Protein AF-A0A7C1B4E4-F1 (afdb_monomer_lite)

Secondary structure (DSSP, 8-state):
-----B-TTS-BGGGHHHH--S-------SSTTSSHHHHHHHHHHHHHHTT--------SSS-S-THHHHHHHSS---

Organism: NCBI:txid1839936

pLDDT: mean 75.71, std 17.38, range [44.84, 96.94]

Radius of gyration: 16.19 Å; chains: 1; bounding box: 28×40×35 Å

Structure (mmCIF, N/CA/C/O backbone):
data_AF-A0A7C1B4E4-F1
#
_entry.id   AF-A0A7C1B4E4-F1
#
loop_
_atom_site.group_PDB
_atom_site.id
_atom_site.type_symbol
_atom_site.label_atom_id
_atom_site.label_alt_id
_atom_site.label_comp_id
_atom_site.label_asym_id
_atom_site.label_entity_id
_atom_site.label_seq_id
_atom_site.pdbx_PDB_ins_code
_atom_site.Cartn_x
_atom_site.Cartn_y
_atom_site.Cartn_z
_atom_site.occupancy
_atom_site.B_iso_or_equiv
_atom_site.auth_seq_id
_atom_site.auth_comp_id
_atom_site.auth_asym_id
_atom_site.auth_atom_id
_atom_site.pdbx_PDB_model_num
ATOM 1 N N . MET A 1 1 ? 10.942 33.113 18.734 1.00 44.84 1 MET A N 1
ATOM 2 C CA . MET A 1 1 ? 10.701 31.704 19.103 1.00 44.84 1 MET A CA 1
ATOM 3 C C . MET A 1 1 ? 9.621 31.221 18.155 1.00 44.84 1 MET A C 1
ATOM 5 O O . MET A 1 1 ? 8.480 31.632 18.309 1.00 44.84 1 MET A O 1
ATOM 9 N N . GLU A 1 2 ? 10.030 30.567 17.070 1.00 48.09 2 GLU A N 1
ATOM 10 C CA . GLU A 1 2 ? 9.176 30.263 15.916 1.00 48.09 2 GLU A CA 1
ATOM 11 C C . GLU A 1 2 ? 8.059 29.287 16.298 1.00 48.09 2 GLU A C 1
ATOM 13 O O . GLU A 1 2 ? 8.280 28.323 17.032 1.00 48.09 2 GLU A O 1
ATOM 18 N N . GLY A 1 3 ? 6.840 29.602 15.861 1.00 54.06 3 GLY A N 1
ATOM 19 C CA . GLY A 1 3 ? 5.636 28.856 16.196 1.00 54.06 3 GLY A CA 1
ATOM 20 C C . GLY A 1 3 ? 5.599 27.535 15.447 1.00 54.06 3 GLY A C 1
ATOM 21 O O . GLY A 1 3 ? 5.291 27.508 14.260 1.00 54.06 3 GLY A O 1
ATOM 22 N N . LEU A 1 4 ? 5.892 26.443 16.148 1.00 58.88 4 LEU A N 1
ATOM 23 C CA . LEU A 1 4 ? 5.500 25.116 15.689 1.00 58.88 4 LEU A CA 1
ATOM 24 C C . LEU A 1 4 ? 3.966 25.089 15.613 1.00 58.88 4 LEU A C 1
ATOM 26 O O . LEU A 1 4 ? 3.295 25.468 16.571 1.00 58.88 4 LEU A O 1
A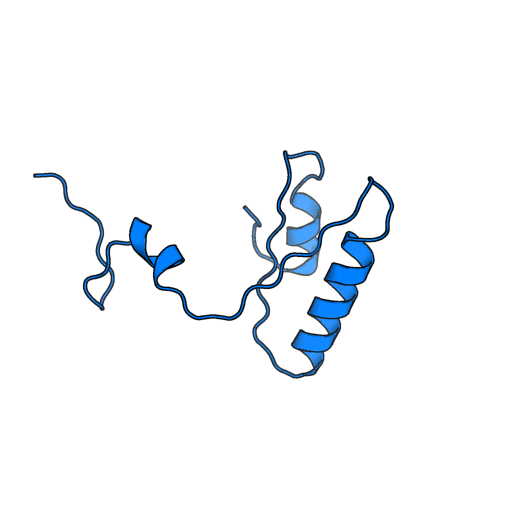TOM 30 N N . ASP A 1 5 ? 3.413 24.702 14.467 1.00 76.00 5 ASP A N 1
ATOM 31 C CA . ASP A 1 5 ? 1.972 24.518 14.298 1.00 76.00 5 ASP A CA 1
ATOM 32 C C . ASP A 1 5 ? 1.548 23.252 15.065 1.00 76.00 5 ASP A C 1
ATOM 34 O O . ASP A 1 5 ? 2.056 22.159 14.795 1.00 76.00 5 ASP A O 1
ATOM 38 N N . TYR A 1 6 ? 0.679 23.397 16.070 1.00 74.75 6 TYR A N 1
ATOM 39 C CA . TYR A 1 6 ? 0.225 22.313 16.950 1.00 74.75 6 TYR A CA 1
ATOM 40 C C . TYR A 1 6 ? -1.234 21.963 16.652 1.00 74.75 6 TYR A C 1
ATOM 42 O O . TYR A 1 6 ? -2.083 22.840 16.504 1.00 74.75 6 TYR A O 1
ATOM 50 N N . ASN A 1 7 ? -1.569 20.673 16.639 1.00 77.56 7 ASN A N 1
ATOM 51 C CA . ASN A 1 7 ? -2.960 20.241 16.515 1.00 77.56 7 ASN A CA 1
ATOM 52 C C . ASN A 1 7 ? -3.749 20.408 17.833 1.00 77.56 7 ASN A C 1
ATOM 54 O O . ASN A 1 7 ? -3.192 20.693 18.892 1.00 77.56 7 ASN A O 1
ATOM 58 N N . ALA A 1 8 ? -5.061 20.144 17.800 1.00 77.12 8 ALA A N 1
ATOM 59 C CA . ALA A 1 8 ? -5.954 20.229 18.968 1.00 77.12 8 ALA A CA 1
ATOM 60 C C . ALA A 1 8 ? -5.581 19.299 20.149 1.00 77.12 8 ALA A C 1
ATOM 62 O O . ALA A 1 8 ? -6.189 19.386 21.214 1.00 77.12 8 ALA A O 1
ATOM 63 N N . LYS A 1 9 ? -4.604 18.400 19.973 1.00 75.50 9 LYS A N 1
ATOM 64 C CA . LYS A 1 9 ? -4.047 17.524 21.013 1.00 75.50 9 LYS A CA 1
ATOM 65 C C . LYS A 1 9 ? -2.674 17.998 21.517 1.00 75.50 9 LYS A C 1
ATOM 67 O O . LYS A 1 9 ? -2.050 17.281 22.291 1.00 75.50 9 LYS A O 1
ATOM 72 N N . GLY A 1 10 ? -2.198 19.169 21.083 1.00 79.50 10 GLY A N 1
ATOM 73 C CA . GLY A 1 10 ? -0.899 19.727 21.472 1.00 79.50 10 GLY A CA 1
ATOM 74 C C . GLY A 1 10 ? 0.300 19.026 20.830 1.00 79.50 10 GLY A C 1
ATOM 75 O O . GLY A 1 10 ? 1.409 19.127 21.346 1.00 79.50 10 GLY A O 1
ATOM 76 N N . ILE A 1 11 ? 0.097 18.303 19.724 1.00 77.94 11 ILE A N 1
ATOM 77 C CA . ILE A 1 11 ? 1.169 17.612 18.995 1.00 77.94 11 ILE A CA 1
ATOM 78 C C . ILE A 1 11 ? 1.586 18.491 17.806 1.00 77.94 11 ILE A C 1
ATOM 80 O O . ILE A 1 11 ? 0.694 18.900 17.054 1.00 77.94 11 ILE A O 1
ATOM 84 N N . PRO A 1 12 ? 2.891 18.782 17.612 1.00 78.94 12 PRO A N 1
ATOM 85 C CA . PRO A 1 12 ? 3.365 19.470 16.412 1.00 78.94 12 PRO A CA 1
ATOM 86 C C . PRO A 1 12 ? 2.916 18.727 15.147 1.00 78.94 12 PRO A C 1
ATOM 88 O O . PRO A 1 12 ? 3.003 17.500 15.105 1.00 78.94 12 PRO A O 1
ATOM 91 N N . GLN A 1 13 ? 2.474 19.436 14.108 1.00 68.00 13 GLN A N 1
ATOM 92 C CA . GLN A 1 13 ? 2.019 18.816 12.853 1.00 68.00 13 GLN A CA 1
ATOM 93 C C . GLN A 1 13 ? 3.088 17.905 12.222 1.00 68.00 13 GLN A C 1
ATOM 95 O O . GLN A 1 13 ? 2.771 16.813 11.761 1.00 68.00 13 GLN A O 1
ATOM 100 N N . GLU A 1 14 ? 4.368 18.282 12.304 1.00 64.56 14 GLU A N 1
ATOM 101 C CA . GLU A 1 14 ? 5.512 17.467 11.850 1.00 64.56 14 GLU A CA 1
ATOM 102 C C . GLU A 1 14 ? 5.654 16.128 12.611 1.00 64.56 14 GLU A C 1
ATOM 104 O O . GLU A 1 14 ? 6.173 15.146 12.090 1.00 64.56 14 GLU A O 1
ATOM 109 N N . VAL A 1 15 ? 5.139 16.056 13.842 1.00 69.25 15 VAL A N 1
ATOM 110 C CA . VAL A 1 15 ? 5.192 14.884 14.738 1.00 69.25 15 VAL A CA 1
ATOM 111 C C . VAL A 1 15 ? 3.937 13.998 14.587 1.00 69.25 15 VAL A C 1
ATOM 113 O O . VAL A 1 15 ? 3.839 12.906 15.159 1.00 69.25 15 VAL A O 1
ATOM 116 N N . GLN A 1 16 ? 2.949 14.419 13.793 1.00 69.56 16 GLN A N 1
ATOM 117 C CA . GLN A 1 16 ? 1.692 13.686 13.642 1.00 69.56 16 GLN A CA 1
ATOM 118 C C . GLN A 1 16 ? 1.895 12.308 12.986 1.00 69.56 16 GLN A C 1
ATOM 120 O O . GLN A 1 16 ? 1.283 11.331 13.420 1.00 69.56 16 GLN A O 1
ATOM 125 N N . ASP A 1 17 ? 2.818 12.193 12.030 1.00 66.25 17 ASP A N 1
ATOM 126 C CA . ASP A 1 17 ? 3.101 10.930 11.336 1.00 66.25 17 ASP A CA 1
ATOM 127 C C . ASP A 1 17 ? 3.737 9.865 12.245 1.00 66.25 17 ASP A C 1
ATOM 129 O O . ASP A 1 17 ? 3.435 8.672 12.109 1.00 66.25 17 ASP A O 1
ATOM 133 N N . ILE A 1 18 ? 4.561 10.277 13.220 1.00 70.44 18 ILE A N 1
ATOM 134 C CA . ILE A 1 18 ? 5.194 9.349 14.175 1.00 70.44 18 ILE A CA 1
ATOM 135 C C . ILE A 1 18 ? 4.240 8.897 15.289 1.00 70.44 18 ILE A C 1
ATOM 137 O O . ILE A 1 18 ? 4.435 7.826 15.861 1.00 70.44 18 ILE A O 1
ATOM 141 N N . THR A 1 19 ? 3.198 9.680 15.587 1.00 76.50 19 THR A N 1
ATOM 142 C CA . THR A 1 19 ? 2.181 9.347 16.605 1.00 76.50 19 THR A CA 1
ATOM 143 C C . THR A 1 19 ? 0.952 8.646 16.025 1.00 76.50 19 THR A C 1
ATOM 145 O O . THR A 1 19 ? 0.109 8.153 16.776 1.00 76.50 19 THR A O 1
ATOM 148 N N . ASP A 1 20 ? 0.844 8.563 14.698 1.00 77.75 20 ASP A N 1
ATOM 149 C CA . ASP A 1 20 ? -0.241 7.856 14.034 1.00 77.75 20 ASP A CA 1
ATOM 150 C C . ASP A 1 20 ? -0.135 6.339 14.252 1.00 77.75 20 ASP A C 1
ATOM 152 O O . ASP A 1 20 ? 0.806 5.675 13.802 1.00 77.75 20 ASP A O 1
ATOM 156 N N . THR A 1 21 ? -1.138 5.796 14.942 1.00 84.44 21 THR A N 1
ATOM 157 C CA . THR A 1 21 ? -1.257 4.376 15.290 1.00 84.44 21 THR A CA 1
ATOM 158 C C . THR A 1 21 ? -2.025 3.566 14.250 1.00 84.44 21 THR A C 1
ATOM 160 O O . THR A 1 21 ? -2.206 2.358 14.425 1.00 84.44 21 THR A O 1
ATOM 163 N N . ARG A 1 22 ? -2.495 4.191 13.163 1.00 86.31 22 ARG A N 1
ATOM 164 C CA . ARG A 1 22 ? -3.203 3.468 12.104 1.00 86.31 22 ARG A CA 1
ATOM 165 C C . ARG A 1 22 ? -2.288 2.413 11.467 1.00 86.31 22 ARG A C 1
ATOM 167 O O . ARG A 1 22 ? -1.122 2.702 11.190 1.00 86.31 22 ARG A O 1
ATOM 174 N N . PRO A 1 23 ? -2.796 1.196 11.192 1.00 89.25 23 PRO A N 1
ATOM 175 C CA . PRO A 1 23 ? -2.004 0.152 10.553 1.00 89.25 23 PRO A CA 1
ATOM 176 C C . PRO A 1 23 ? -1.466 0.593 9.186 1.00 89.25 23 PRO A C 1
ATOM 178 O O . PRO A 1 23 ? -2.197 1.163 8.376 1.00 89.25 23 PRO A O 1
ATOM 181 N N . ARG A 1 24 ? -0.194 0.282 8.911 1.00 89.25 24 ARG A N 1
ATOM 182 C CA . ARG A 1 24 ? 0.492 0.582 7.645 1.00 89.25 24 ARG A CA 1
ATOM 183 C C . ARG A 1 24 ? 1.056 -0.704 7.044 1.00 89.25 24 ARG A C 1
ATOM 185 O O . ARG A 1 24 ? 1.605 -1.531 7.765 1.00 89.25 24 ARG A O 1
ATOM 192 N N . VAL A 1 25 ? 0.927 -0.863 5.727 1.00 90.69 25 VAL A N 1
ATOM 193 C CA . VAL A 1 25 ? 1.440 -2.021 4.976 1.00 90.69 25 VAL A CA 1
ATOM 194 C C . VAL A 1 25 ? 2.261 -1.517 3.795 1.00 90.69 25 VAL A C 1
ATOM 196 O O . VAL A 1 25 ? 1.797 -0.667 3.040 1.00 90.69 25 VAL A O 1
ATOM 199 N N . VAL A 1 26 ? 3.468 -2.059 3.621 1.00 92.25 26 VAL A N 1
ATOM 200 C CA . VAL A 1 26 ? 4.358 -1.737 2.497 1.00 92.25 26 VAL A CA 1
ATOM 201 C C . VAL A 1 26 ? 4.468 -2.949 1.580 1.00 92.25 26 VAL A C 1
ATOM 203 O O . VAL A 1 26 ? 4.750 -4.054 2.036 1.00 92.25 26 VAL A O 1
ATOM 206 N N . ILE A 1 27 ? 4.266 -2.735 0.277 1.00 91.00 27 ILE A N 1
ATOM 207 C CA . ILE A 1 27 ? 4.354 -3.786 -0.743 1.00 91.00 27 ILE A CA 1
ATOM 208 C C . ILE A 1 27 ? 5.577 -3.533 -1.629 1.00 91.00 27 ILE A C 1
ATOM 210 O O . ILE A 1 27 ? 5.580 -2.640 -2.477 1.00 91.00 27 ILE A O 1
ATOM 214 N N . GLY A 1 28 ? 6.622 -4.334 -1.418 1.00 91.31 28 GLY A N 1
ATOM 215 C CA . GLY A 1 28 ? 7.851 -4.347 -2.216 1.00 91.31 28 GLY A CA 1
ATOM 216 C C . GLY A 1 28 ? 7.909 -5.520 -3.201 1.00 91.31 28 GLY A C 1
ATOM 217 O O . GLY A 1 28 ? 7.088 -6.431 -3.154 1.00 91.31 28 GLY A O 1
ATOM 218 N N . ALA A 1 29 ? 8.883 -5.497 -4.114 1.00 89.62 29 ALA A N 1
ATOM 219 C CA . ALA A 1 29 ? 9.221 -6.623 -4.987 1.00 89.62 29 ALA A CA 1
ATOM 220 C C . ALA A 1 29 ? 10.633 -6.456 -5.549 1.00 89.62 29 ALA A C 1
ATOM 222 O O . ALA A 1 29 ? 11.115 -5.332 -5.681 1.00 89.62 29 ALA A O 1
ATOM 223 N N . THR A 1 30 ? 11.244 -7.574 -5.936 1.00 92.12 30 THR A N 1
ATOM 224 C CA . THR A 1 30 ? 12.661 -7.680 -6.320 1.00 92.12 30 THR A CA 1
ATOM 225 C C . THR A 1 30 ? 13.032 -6.944 -7.609 1.00 92.12 30 THR A C 1
ATOM 227 O O . THR A 1 30 ? 14.194 -6.606 -7.794 1.00 92.12 30 THR A O 1
ATOM 230 N N . HIS A 1 31 ? 12.070 -6.681 -8.499 1.00 87.88 31 HIS A N 1
ATOM 231 C CA . HIS A 1 31 ? 12.292 -5.987 -9.773 1.00 87.88 31 HIS A CA 1
ATOM 232 C C . HIS A 1 31 ? 11.031 -5.247 -10.261 1.00 87.88 31 HIS A C 1
ATOM 234 O O . HIS A 1 31 ?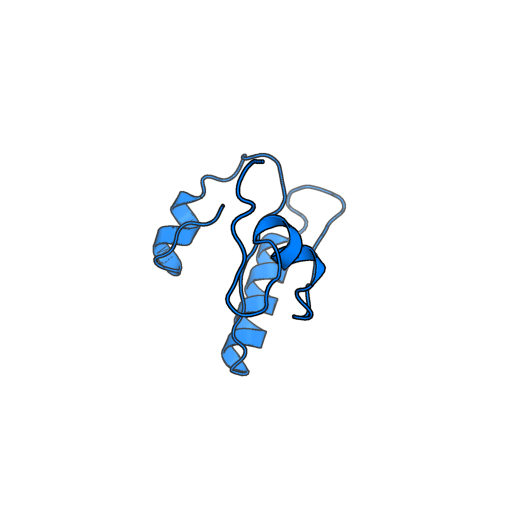 9.936 -5.377 -9.693 1.00 87.88 31 HIS A O 1
ATOM 240 N N . SER A 1 32 ? 11.179 -4.419 -11.3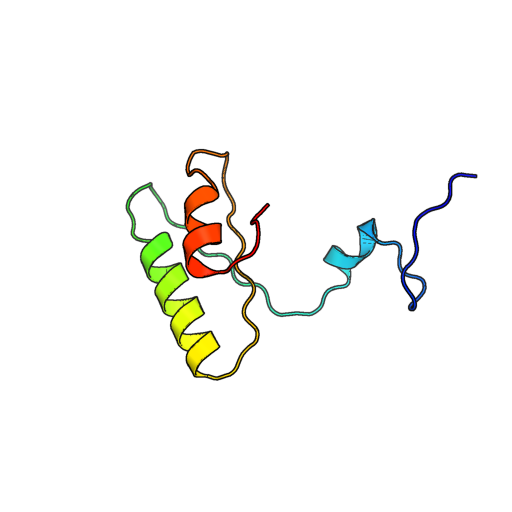02 1.00 85.50 32 SER A N 1
ATOM 241 C CA . SER A 1 32 ? 10.047 -3.784 -11.997 1.00 85.50 32 SER A CA 1
ATOM 242 C C . SER A 1 32 ? 9.223 -4.826 -12.763 1.00 85.50 32 SER A C 1
ATOM 244 O O . SER A 1 32 ? 9.764 -5.826 -13.205 1.00 85.50 32 SER A O 1
ATOM 246 N N . GLY A 1 33 ? 7.908 -4.634 -12.887 1.00 86.50 33 GLY A N 1
ATOM 247 C CA . GLY A 1 33 ? 7.024 -5.604 -13.557 1.00 86.50 33 GLY A CA 1
ATOM 248 C C . GLY A 1 33 ? 6.610 -6.822 -12.715 1.00 86.50 33 GLY A C 1
ATOM 249 O O . GLY A 1 33 ? 5.663 -7.505 -13.081 1.00 86.50 33 GLY A O 1
ATOM 250 N N . ALA A 1 34 ? 7.197 -7.032 -11.531 1.00 92.25 34 ALA A N 1
ATOM 251 C CA . ALA A 1 34 ? 6.878 -8.147 -10.623 1.00 92.25 34 ALA A CA 1
ATOM 252 C C . ALA A 1 34 ? 5.459 -8.124 -9.991 1.00 92.25 34 ALA A C 1
ATOM 254 O O . ALA A 1 34 ? 5.200 -8.837 -9.027 1.00 92.25 34 ALA A O 1
ATOM 255 N N . GLY A 1 35 ? 4.543 -7.268 -10.462 1.00 91.56 35 GLY A N 1
ATOM 256 C CA . GLY A 1 35 ? 3.137 -7.278 -10.035 1.00 91.56 35 GLY A CA 1
ATOM 257 C C . GLY A 1 35 ? 2.783 -6.494 -8.763 1.00 91.56 35 GLY A C 1
ATOM 258 O O . GLY A 1 35 ? 1.637 -6.571 -8.327 1.00 91.56 35 GLY A O 1
ATOM 259 N N . LYS A 1 36 ? 3.703 -5.696 -8.190 1.00 94.25 36 LYS A N 1
ATOM 260 C CA . LYS A 1 36 ? 3.439 -4.856 -6.994 1.00 94.25 36 LYS A CA 1
ATOM 261 C C . LYS A 1 36 ? 2.134 -4.070 -7.109 1.00 94.25 36 LYS A C 1
ATOM 263 O O . LYS A 1 36 ? 1.295 -4.149 -6.226 1.00 94.25 36 LYS A O 1
ATOM 268 N N . THR A 1 37 ? 1.949 -3.360 -8.222 1.00 89.31 37 THR A N 1
ATOM 269 C CA . THR A 1 37 ? 0.759 -2.536 -8.475 1.00 89.31 37 THR A CA 1
ATOM 270 C C . THR A 1 37 ? -0.518 -3.370 -8.449 1.00 89.31 37 THR A C 1
ATOM 272 O O . THR A 1 37 ? -1.483 -2.985 -7.797 1.00 89.31 37 THR A O 1
ATOM 275 N N . THR A 1 38 ? -0.512 -4.536 -9.096 1.00 94.81 38 THR A N 1
ATOM 276 C CA . THR A 1 38 ? -1.659 -5.449 -9.122 1.00 94.81 38 THR A CA 1
ATOM 277 C C . THR A 1 38 ? -2.017 -5.920 -7.718 1.00 94.81 38 THR A C 1
ATOM 279 O O . THR A 1 38 ? -3.174 -5.829 -7.317 1.00 94.81 38 THR A O 1
ATOM 282 N N . VAL A 1 39 ? -1.027 -6.361 -6.938 1.00 94.62 39 VAL A N 1
ATOM 283 C CA . VAL A 1 39 ? -1.241 -6.803 -5.553 1.00 94.62 39 VAL A CA 1
ATOM 284 C C . VAL A 1 39 ? -1.745 -5.652 -4.678 1.00 94.62 39 VAL A C 1
ATOM 286 O O . VAL A 1 39 ? -2.704 -5.833 -3.929 1.00 94.62 39 VAL A O 1
ATOM 289 N N . THR A 1 40 ? -1.169 -4.454 -4.815 1.00 94.25 40 THR A N 1
ATOM 290 C CA . THR A 1 40 ? -1.613 -3.250 -4.101 1.00 94.25 40 THR A CA 1
ATOM 291 C C . THR A 1 40 ? -3.076 -2.930 -4.399 1.00 94.25 40 THR A C 1
ATOM 293 O O . THR A 1 40 ? -3.865 -2.760 -3.471 1.00 94.25 40 THR A O 1
ATOM 296 N N . LEU A 1 41 ? -3.477 -2.909 -5.673 1.00 94.31 41 LEU A N 1
ATOM 297 C CA . LEU A 1 41 ? -4.862 -2.642 -6.073 1.00 94.31 41 LEU A CA 1
ATOM 298 C C . LEU A 1 41 ? -5.832 -3.709 -5.547 1.00 94.31 41 LEU A C 1
ATOM 300 O O . LEU A 1 41 ? -6.902 -3.365 -5.040 1.00 94.31 41 LEU A O 1
ATOM 304 N N . LEU A 1 42 ? -5.454 -4.989 -5.620 1.00 96.88 42 LEU A N 1
ATOM 305 C CA . LEU A 1 42 ? -6.268 -6.090 -5.100 1.00 96.88 42 LEU A CA 1
ATOM 306 C C . LEU A 1 42 ? -6.474 -5.980 -3.585 1.00 96.88 42 LEU A C 1
ATOM 308 O O . LEU A 1 42 ? -7.608 -6.111 -3.119 1.00 96.88 42 LEU A O 1
ATOM 312 N N . LEU A 1 43 ? -5.415 -5.691 -2.822 1.00 95.38 43 LEU A N 1
ATOM 313 C CA . LEU A 1 43 ? -5.498 -5.535 -1.370 1.00 95.38 43 LEU A CA 1
ATOM 314 C C . LEU A 1 43 ? -6.379 -4.342 -0.983 1.00 95.38 43 LEU A C 1
ATOM 316 O O . LEU A 1 43 ? -7.287 -4.489 -0.165 1.00 95.38 43 LEU A O 1
ATOM 320 N N . MET A 1 44 ? -6.155 -3.178 -1.599 1.00 94.94 44 MET A N 1
ATOM 321 C CA . MET A 1 44 ? -6.962 -1.985 -1.333 1.00 94.94 44 MET A CA 1
ATOM 322 C C . MET A 1 44 ? -8.435 -2.219 -1.677 1.00 94.94 44 MET A C 1
ATOM 324 O O . MET A 1 44 ? -9.315 -1.880 -0.888 1.00 94.94 44 MET A O 1
ATOM 328 N N . GLY A 1 45 ? -8.715 -2.860 -2.817 1.00 95.75 45 GLY A N 1
ATOM 329 C CA . GLY A 1 45 ? -10.074 -3.218 -3.217 1.00 95.75 45 GLY A CA 1
ATOM 330 C C . GLY A 1 45 ? -10.741 -4.192 -2.242 1.00 95.75 45 GLY A C 1
ATOM 331 O O . GLY A 1 45 ? -11.912 -4.020 -1.909 1.00 95.75 45 GLY A O 1
ATOM 332 N N . ALA A 1 46 ? -10.010 -5.192 -1.744 1.00 96.94 46 ALA A N 1
ATOM 333 C CA . ALA A 1 46 ? -10.520 -6.138 -0.755 1.00 96.94 46 ALA A CA 1
ATOM 334 C C . ALA A 1 46 ? -10.822 -5.467 0.596 1.00 96.94 46 ALA A C 1
ATOM 336 O O . ALA A 1 46 ? -11.879 -5.715 1.175 1.00 96.94 46 ALA A O 1
ATOM 337 N N . LEU A 1 47 ? -9.937 -4.592 1.081 1.00 95.62 47 LEU A N 1
ATOM 338 C CA . LEU A 1 47 ? -10.141 -3.848 2.327 1.00 95.62 47 LEU A CA 1
ATOM 339 C C . LEU A 1 47 ? -11.306 -2.857 2.214 1.00 95.62 47 LEU A C 1
ATOM 341 O O . LEU A 1 47 ? -12.160 -2.815 3.098 1.00 95.62 47 LEU A O 1
ATOM 345 N N . LYS A 1 48 ? -11.414 -2.140 1.091 1.00 95.88 48 LYS A N 1
ATOM 346 C CA . LYS A 1 48 ? -12.543 -1.238 0.831 1.00 95.88 48 LYS A CA 1
ATOM 347 C C . LYS A 1 48 ? -13.875 -1.990 0.791 1.00 95.88 48 LYS A C 1
ATOM 349 O O . LYS A 1 48 ? -14.844 -1.546 1.395 1.00 95.88 48 LYS A O 1
ATOM 354 N N . ARG A 1 49 ? -13.925 -3.170 0.153 1.00 96.75 49 ARG A N 1
ATOM 355 C CA . ARG A 1 49 ? -15.118 -4.046 0.156 1.00 96.75 49 ARG A CA 1
ATOM 356 C C . ARG A 1 49 ? -15.507 -4.537 1.552 1.00 96.75 49 ARG A C 1
ATOM 358 O O . ARG A 1 49 ? -16.669 -4.849 1.772 1.00 96.75 49 ARG A O 1
ATOM 365 N N . ARG A 1 50 ? -14.555 -4.598 2.484 1.00 96.12 50 ARG A N 1
ATOM 366 C CA . ARG A 1 50 ? -14.790 -4.939 3.895 1.00 96.12 50 ARG A CA 1
ATOM 367 C C . ARG A 1 50 ? -15.164 -3.727 4.761 1.00 96.12 50 ARG A C 1
ATOM 369 O O . ARG A 1 50 ? -15.322 -3.890 5.963 1.00 96.12 50 ARG A O 1
ATOM 376 N N . GLY A 1 51 ? -15.309 -2.537 4.173 1.00 95.31 51 GLY A N 1
ATOM 377 C CA . GLY A 1 51 ? -15.730 -1.322 4.877 1.00 95.31 51 GLY A CA 1
ATOM 378 C C . GLY A 1 51 ? -14.605 -0.545 5.564 1.00 95.31 51 GLY A C 1
ATOM 379 O O . GLY A 1 51 ? -14.893 0.353 6.349 1.00 95.31 51 GLY A O 1
ATOM 380 N N . PHE A 1 52 ? -13.335 -0.857 5.290 1.00 94.19 52 PHE A N 1
ATOM 381 C CA . PHE A 1 52 ? -12.214 -0.091 5.839 1.00 94.19 52 PHE A CA 1
ATOM 382 C C . PHE A 1 52 ? -11.979 1.216 5.063 1.00 94.19 52 PHE A C 1
ATOM 384 O O . PHE A 1 52 ? -12.045 1.233 3.831 1.00 94.19 52 PHE A O 1
ATOM 391 N N . ASP A 1 53 ? -11.627 2.287 5.785 1.00 90.12 53 ASP A N 1
ATOM 392 C CA . ASP A 1 53 ? -11.070 3.520 5.209 1.00 90.12 53 ASP A CA 1
ATOM 393 C C . ASP A 1 53 ? -9.596 3.285 4.837 1.00 90.12 53 ASP A C 1
ATOM 395 O O . ASP A 1 53 ? -8.711 3.272 5.695 1.00 90.12 53 ASP A O 1
ATOM 399 N N . VAL A 1 54 ? -9.340 3.020 3.554 1.00 90.69 54 VAL A N 1
ATOM 400 C CA . VAL A 1 54 ? -8.009 2.687 3.028 1.00 90.69 54 VAL A CA 1
ATOM 401 C C . VAL A 1 54 ? -7.394 3.914 2.371 1.00 90.69 54 VAL A C 1
ATOM 403 O O . VAL A 1 54 ? -7.966 4.462 1.430 1.00 90.69 54 VAL A O 1
ATOM 406 N N . ARG A 1 55 ? -6.189 4.296 2.804 1.00 88.75 55 ARG A N 1
ATOM 407 C CA . ARG A 1 55 ? -5.433 5.406 2.208 1.00 88.75 55 ARG A CA 1
ATOM 408 C C . ARG A 1 55 ? -4.267 4.876 1.368 1.00 88.75 55 ARG A C 1
ATOM 410 O O . A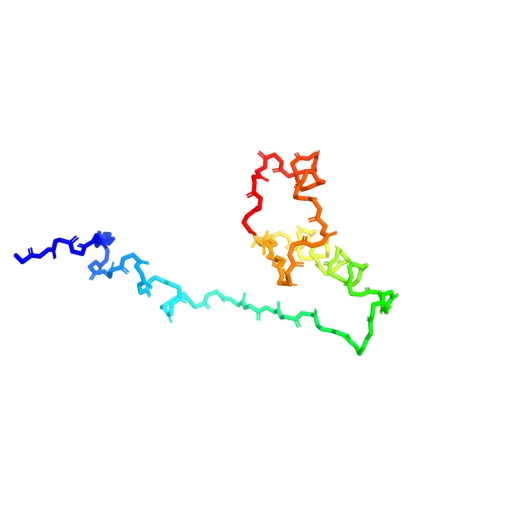RG A 1 55 ? -3.406 4.192 1.923 1.00 88.75 55 ARG A O 1
ATOM 417 N N . PRO A 1 56 ? -4.245 5.135 0.048 1.00 83.19 56 PRO A N 1
ATOM 418 C CA . PRO A 1 56 ? -3.144 4.723 -0.811 1.00 83.19 56 PRO A CA 1
ATOM 419 C C . PRO A 1 56 ? -1.933 5.639 -0.623 1.00 83.19 56 PRO A C 1
ATOM 421 O O . PRO A 1 56 ? -2.079 6.853 -0.527 1.00 83.19 56 PRO A O 1
ATOM 424 N N . PHE A 1 57 ? -0.742 5.047 -0.650 1.00 80.44 57 PHE A N 1
ATOM 425 C CA . PHE A 1 57 ? 0.529 5.766 -0.698 1.00 80.44 57 PHE A CA 1
ATOM 426 C C . PHE A 1 57 ? 1.433 5.090 -1.723 1.00 80.44 57 PHE A C 1
ATOM 428 O O . PHE A 1 57 ? 1.509 3.857 -1.774 1.00 80.44 57 PHE A O 1
ATOM 435 N N . LYS A 1 58 ? 2.123 5.880 -2.547 1.00 73.06 58 LYS A N 1
ATOM 436 C CA . LYS A 1 58 ? 3.089 5.369 -3.517 1.00 73.06 58 LYS A CA 1
ATOM 437 C C . LYS A 1 58 ? 4.488 5.771 -3.073 1.00 73.06 58 LYS A C 1
ATOM 439 O O . LYS A 1 58 ? 4.800 6.943 -2.981 1.00 73.06 58 LYS A O 1
ATOM 444 N N . VAL A 1 59 ? 5.346 4.782 -2.843 1.00 66.50 59 VAL A N 1
ATOM 445 C CA . VAL A 1 59 ? 6.774 5.016 -2.587 1.00 66.50 59 VAL A CA 1
ATOM 446 C C . VAL A 1 59 ? 7.565 4.724 -3.865 1.00 66.50 59 VAL A C 1
ATOM 448 O O . VAL A 1 59 ? 7.349 3.693 -4.520 1.00 66.50 59 VAL A O 1
ATOM 451 N N . GLY A 1 60 ? 8.450 5.645 -4.243 1.00 58.16 60 GLY A N 1
ATOM 452 C CA . GLY A 1 60 ? 9.427 5.519 -5.331 1.00 58.16 60 GLY A CA 1
ATOM 453 C C . GLY A 1 60 ? 9.706 6.867 -6.009 1.00 58.16 60 GLY A C 1
ATOM 454 O O . GLY A 1 60 ? 8.824 7.715 -5.984 1.00 58.16 60 GLY A O 1
ATOM 455 N N . PRO A 1 61 ? 10.891 7.072 -6.612 1.00 48.16 61 PRO A N 1
ATOM 456 C CA . PRO A 1 61 ? 11.167 8.276 -7.396 1.00 48.16 61 PRO A CA 1
ATOM 457 C C . PRO A 1 61 ? 10.178 8.373 -8.570 1.00 48.16 61 PRO A C 1
ATOM 459 O O . PRO A 1 61 ? 9.865 7.357 -9.197 1.00 48.16 61 PRO A O 1
ATOM 462 N N . ASP A 1 62 ? 9.663 9.578 -8.809 1.00 53.03 62 ASP A N 1
ATOM 463 C CA . ASP A 1 62 ? 8.580 9.957 -9.729 1.00 53.03 62 ASP A CA 1
ATOM 464 C C . ASP A 1 62 ? 8.743 9.481 -11.188 1.00 53.03 62 ASP A C 1
ATOM 466 O O . ASP A 1 62 ? 9.043 10.258 -12.091 1.00 53.03 62 ASP A O 1
ATOM 470 N N . PHE A 1 63 ? 8.500 8.197 -11.460 1.00 48.56 63 PHE A N 1
ATOM 471 C CA . PHE A 1 63 ? 8.426 7.668 -12.833 1.00 48.56 63 PHE A CA 1
ATOM 472 C C . PHE A 1 63 ? 7.002 7.318 -13.286 1.00 48.56 63 PHE A C 1
ATOM 474 O O . PHE A 1 63 ? 6.812 6.878 -14.418 1.00 48.56 63 PHE A O 1
ATOM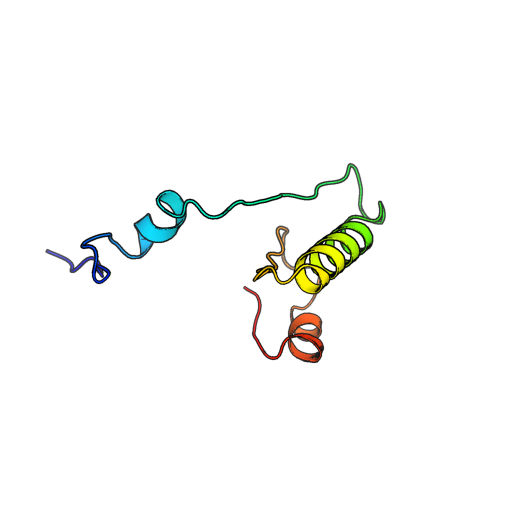 481 N N . ILE A 1 64 ? 5.992 7.486 -12.427 1.00 49.12 64 ILE A N 1
ATOM 482 C CA . ILE A 1 64 ? 4.582 7.285 -12.781 1.00 49.12 64 ILE A CA 1
ATOM 483 C C . ILE A 1 64 ? 3.842 8.567 -12.430 1.00 49.12 64 ILE A C 1
ATOM 485 O O . ILE A 1 64 ? 3.670 8.888 -11.260 1.00 49.12 64 ILE A O 1
ATOM 489 N N . ASP A 1 65 ? 3.431 9.278 -13.472 1.00 52.47 65 ASP A N 1
ATOM 490 C CA . ASP A 1 65 ? 2.649 10.505 -13.405 1.00 52.47 65 ASP A CA 1
ATOM 491 C C . ASP A 1 65 ? 1.424 10.342 -12.459 1.00 52.47 65 ASP A C 1
ATOM 493 O O . ASP A 1 65 ? 0.604 9.434 -12.672 1.00 52.47 65 ASP A O 1
ATOM 497 N N . PRO A 1 66 ? 1.271 11.185 -11.411 1.00 49.44 66 PRO A N 1
ATOM 498 C CA . PRO A 1 66 ? 0.167 11.122 -10.441 1.00 49.44 66 PRO A CA 1
ATOM 499 C C . PRO A 1 66 ? -1.222 11.366 -11.062 1.00 49.44 66 PRO A C 1
ATOM 501 O O . PRO A 1 66 ? -2.251 11.184 -10.400 1.00 49.44 66 PRO A O 1
ATOM 504 N N . SER A 1 67 ? -1.282 11.726 -12.347 1.00 52.53 67 SER A N 1
ATOM 505 C CA . SER A 1 67 ? -2.504 11.950 -13.125 1.00 52.53 67 SER A CA 1
ATOM 506 C C . SER A 1 67 ? -3.494 10.770 -13.132 1.00 52.53 67 SER A C 1
ATOM 508 O O . SER A 1 67 ? -4.707 10.990 -13.213 1.00 52.53 67 SER A O 1
ATOM 510 N N . HIS A 1 68 ? -3.039 9.525 -12.943 1.00 53.50 68 HIS A N 1
ATOM 511 C CA . HIS A 1 68 ? -3.923 8.349 -12.915 1.00 53.50 68 HIS A CA 1
ATOM 512 C C . HIS A 1 68 ? -4.725 8.214 -11.606 1.00 53.50 68 HIS A C 1
ATOM 514 O O . HIS A 1 68 ? -5.833 7.673 -11.613 1.00 53.50 68 HIS A O 1
ATOM 520 N N . HIS A 1 69 ? -4.222 8.741 -10.482 1.00 53.25 69 HIS A N 1
ATOM 521 C CA . HIS A 1 69 ? -4.927 8.703 -9.192 1.00 53.25 69 HIS A CA 1
ATOM 522 C C . HIS A 1 69 ? -6.113 9.673 -9.161 1.00 53.25 69 HIS A C 1
ATOM 524 O O . HIS A 1 69 ? -7.153 9.375 -8.569 1.00 53.25 69 HIS A O 1
ATOM 530 N N . ARG A 1 70 ? -6.005 10.794 -9.882 1.00 52.78 70 ARG A N 1
ATOM 531 C CA . ARG A 1 70 ? -7.075 11.788 -9.986 1.00 52.78 70 ARG A CA 1
ATOM 532 C C . ARG A 1 70 ? -8.303 11.249 -10.720 1.00 52.78 70 ARG A C 1
ATOM 534 O O . ARG A 1 70 ? -9.417 11.530 -10.289 1.00 52.78 70 ARG A O 1
ATOM 541 N N . MET A 1 71 ? -8.109 10.446 -11.772 1.00 53.38 71 MET A N 1
ATOM 542 C CA . MET A 1 71 ? -9.225 9.869 -12.536 1.00 53.38 71 MET A CA 1
ATOM 543 C C . MET A 1 71 ? -10.078 8.888 -11.723 1.00 53.38 71 MET A C 1
ATOM 545 O O . MET A 1 71 ? -11.266 8.760 -11.995 1.00 53.38 71 MET A O 1
ATOM 549 N N . ILE A 1 72 ? -9.499 8.213 -10.726 1.00 54.78 72 ILE A N 1
ATOM 550 C CA . ILE A 1 72 ? -10.206 7.182 -9.950 1.00 54.78 72 ILE A CA 1
ATOM 551 C C . ILE A 1 72 ? -10.660 7.705 -8.580 1.00 54.78 72 ILE A C 1
ATOM 553 O O . ILE A 1 72 ? -11.730 7.329 -8.105 1.00 54.78 72 ILE A O 1
ATOM 557 N N . CYS A 1 73 ? -9.866 8.562 -7.931 1.00 54.56 73 CYS A N 1
ATOM 558 C CA . CYS A 1 73 ? -10.045 8.887 -6.512 1.00 54.56 73 CYS A CA 1
ATOM 559 C C . CYS A 1 73 ? -10.402 10.353 -6.236 1.00 54.56 73 CYS A C 1
ATOM 561 O O . CYS A 1 73 ? -10.669 10.690 -5.082 1.00 54.56 73 CYS A O 1
ATOM 563 N N . GLY A 1 74 ? -10.390 11.231 -7.247 1.00 50.34 74 GLY A N 1
ATOM 564 C CA . GLY A 1 74 ? -10.753 12.647 -7.099 1.00 50.34 74 GLY A CA 1
ATOM 565 C C . GLY A 1 74 ? -9.808 13.486 -6.225 1.00 50.34 74 GLY A C 1
ATOM 566 O O . GLY A 1 74 ? -10.072 14.665 -6.023 1.00 50.34 74 GLY A O 1
ATOM 567 N N . HIS A 1 75 ? -8.707 12.910 -5.737 1.00 49.44 75 HIS A N 1
ATOM 568 C CA . HIS A 1 75 ? -7.735 13.576 -4.872 1.00 49.44 75 HIS A CA 1
ATOM 569 C C . HIS A 1 75 ? -6.316 13.360 -5.390 1.00 49.44 75 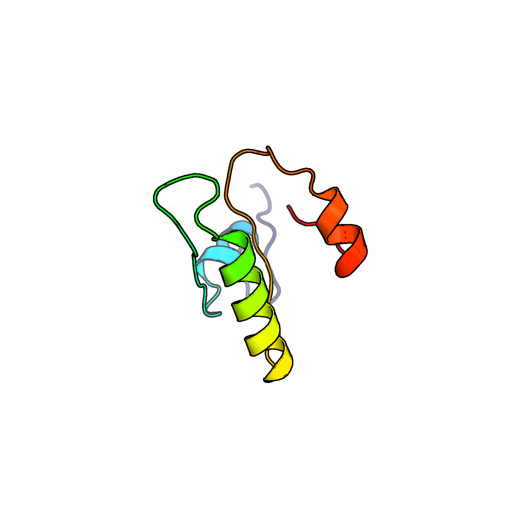HIS A C 1
ATOM 571 O O . HIS A 1 75 ? -5.999 12.314 -5.965 1.00 49.44 75 HIS A O 1
ATOM 577 N N . SER A 1 76 ? -5.473 14.362 -5.168 1.00 51.34 76 SER A N 1
ATOM 578 C CA . SER A 1 76 ? -4.051 14.327 -5.490 1.00 51.34 76 SER A CA 1
ATOM 579 C C . SER A 1 76 ? -3.324 13.355 -4.561 1.00 51.34 76 SER A C 1
ATOM 581 O O . SER A 1 76 ? -3.529 13.383 -3.349 1.00 51.34 76 SER A O 1
ATOM 583 N N . SER A 1 77 ? -2.464 12.516 -5.132 1.00 49.56 77 SER A N 1
ATOM 584 C CA . SER A 1 77 ? -1.432 11.813 -4.370 1.00 49.56 77 SER A CA 1
ATOM 585 C C . SER A 1 77 ? -0.196 12.695 -4.351 1.00 49.56 77 SER A C 1
ATOM 587 O O . SER A 1 77 ? 0.204 13.179 -5.410 1.00 49.56 77 SER A O 1
ATOM 589 N N . HIS A 1 78 ? 0.372 12.889 -3.166 1.00 57.38 78 HIS A N 1
ATOM 590 C CA . HIS A 1 78 ? 1.797 13.172 -3.033 1.00 57.38 78 HIS A CA 1
ATOM 591 C C . HIS A 1 78 ? 2.588 11.865 -3.133 1.00 57.38 78 HIS A C 1
ATOM 593 O O . HIS A 1 78 ? 1.960 10.784 -2.963 1.00 57.38 78 HIS A O 1
#

Foldseek 3Di:
DDDQDADPVRHRPVCVVVPDPDDDDDFDDDDPPPCSVVVLVVVQVVCVVVVDPDDDADDDPPPDPQVVCCVPPVDGHD

InterPro domains:
  IPR002586 CobQ/CobB/MinD/ParA nucleotide binding domain [PF01656] (26-62)
  IPR004484 Cobyrinate/Hydrogenobyrinate a,c-diamide synthase CbiA/CobB [PTHR43873] (23-77)
  IPR027417 P-loop containing nucleoside triphosphate hydrolase [G3DSA:3.40.50.300] (23-60)
  IPR027417 P-loop containing nucleoside triphosphate hydrolase [SSF52540] (24-72)

Sequence (78 aa):
MEGLDYNAKGIPQEVQDITDTRPRVVIGATHSGAGKTTVTLLLMGALKRRGFDVRPFKVGPDFIDPSHHRMICGHSSH